Protein AF-A0A966UPB1-F1 (afdb_monomer)

pLDDT: mean 70.07, std 14.18, range [38.25, 92.38]

Foldseek 3Di:
DVVVVVVVVVVVVVVVVVVVVVVVVVVVVVVVCVVPPPPPPLPQAEFEWAWDDDPQKIWIAGPPPRHTQDMDNAPVVVVVSNCVVCVSYHYDYDPVRVVVPPRPDDD

Secondary structure (DSSP, 8-state):
-HHHHHHHHHHHHHHHHHHHHHHHHHHHHHHHHHHHS-------EEEEEEEEEETTEEEEEETTT--EEEEESSHHHHHHHHHHH-TTEEEEE-TTHHHHS------

Radius of gyration: 30.58 Å; Cα contacts (8 Å, |Δi|>4): 102; chains: 1; bounding box: 76×34×68 Å

Mean predicted aligned error: 16.21 Å

Sequence (107 aa):
MEYFLIGMIAGIICGWLILRALINHKMKMVLDSIANSPLPEPQLKVVDID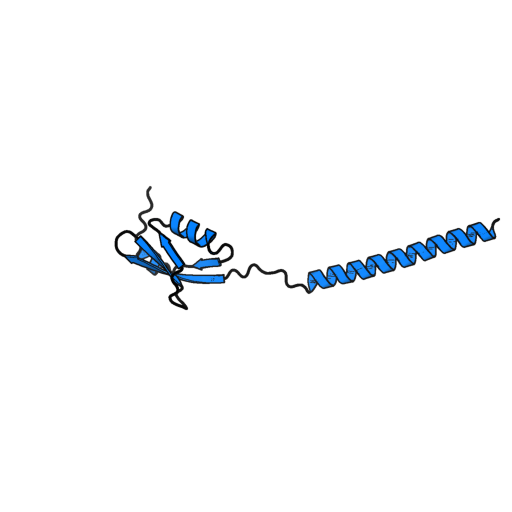LVKIKDRVYAYDRKDQSFLGHATTKDEMIADLRKRFPNTSFMAKTSNLKEVEFHDPV

Structure (mmCIF, N/CA/C/O backbone):
data_AF-A0A966UPB1-F1
#
_entry.id   AF-A0A966UPB1-F1
#
loop_
_atom_site.group_PDB
_atom_site.id
_atom_site.type_symbol
_atom_site.label_atom_id
_atom_site.label_alt_id
_atom_site.label_comp_id
_atom_site.label_asym_id
_atom_site.label_entity_id
_atom_site.label_seq_id
_atom_site.pdbx_PDB_ins_code
_atom_site.Cartn_x
_atom_site.Cartn_y
_atom_site.Cartn_z
_atom_site.occupancy
_atom_site.B_iso_or_equiv
_atom_site.auth_seq_id
_atom_site.auth_comp_id
_atom_site.auth_asym_id
_atom_site.auth_at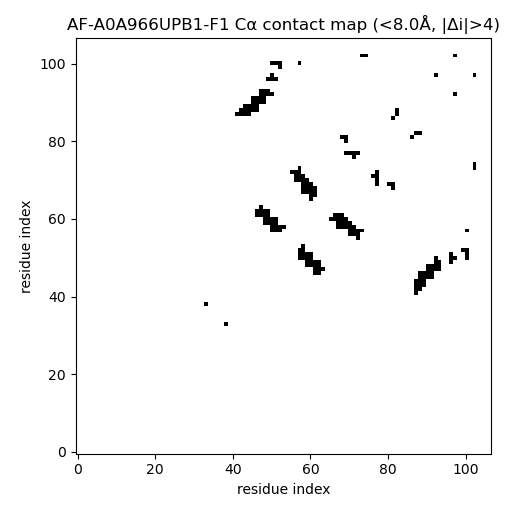om_id
_atom_site.pdbx_PDB_model_num
ATOM 1 N N . MET A 1 1 ? 43.881 19.505 -39.604 1.00 66.56 1 MET A N 1
ATOM 2 C CA . MET A 1 1 ? 42.766 19.892 -38.706 1.00 66.56 1 MET A CA 1
ATOM 3 C C . MET A 1 1 ? 41.441 19.235 -39.086 1.00 66.56 1 MET A C 1
ATOM 5 O O . MET A 1 1 ? 40.701 18.871 -38.185 1.00 66.56 1 MET A O 1
ATOM 9 N N . GLU A 1 2 ? 41.149 19.014 -40.371 1.00 79.12 2 GLU A N 1
ATOM 10 C CA . GLU A 1 2 ? 39.861 18.449 -40.823 1.00 79.12 2 GLU A CA 1
ATOM 11 C C . GLU A 1 2 ? 39.556 17.043 -40.273 1.00 79.12 2 GLU A C 1
ATOM 13 O O . GLU A 1 2 ? 38.472 16.816 -39.744 1.00 79.12 2 GLU A O 1
ATOM 18 N N . TYR A 1 3 ? 40.525 16.121 -40.272 1.00 85.81 3 TYR A N 1
ATOM 19 C CA . TYR A 1 3 ? 40.332 14.769 -39.718 1.00 85.81 3 TYR A CA 1
ATOM 20 C C . TYR A 1 3 ? 40.051 14.747 -38.207 1.00 85.81 3 TYR A C 1
ATOM 22 O O . TYR A 1 3 ? 39.339 13.872 -37.717 1.00 85.81 3 TYR A O 1
ATOM 30 N N . PHE A 1 4 ? 40.575 15.729 -37.469 1.00 88.31 4 PHE A N 1
ATOM 31 C CA . PHE A 1 4 ? 40.344 15.856 -36.030 1.00 88.31 4 PHE A CA 1
ATOM 32 C C . PHE A 1 4 ? 38.902 16.294 -35.737 1.00 88.31 4 PHE A C 1
ATOM 34 O O . PHE A 1 4 ? 38.243 15.720 -34.874 1.00 88.31 4 PHE A O 1
ATOM 41 N N . LEU A 1 5 ? 38.381 17.248 -36.517 1.00 87.88 5 LEU A N 1
ATOM 42 C CA . LEU A 1 5 ? 36.984 17.688 -36.449 1.00 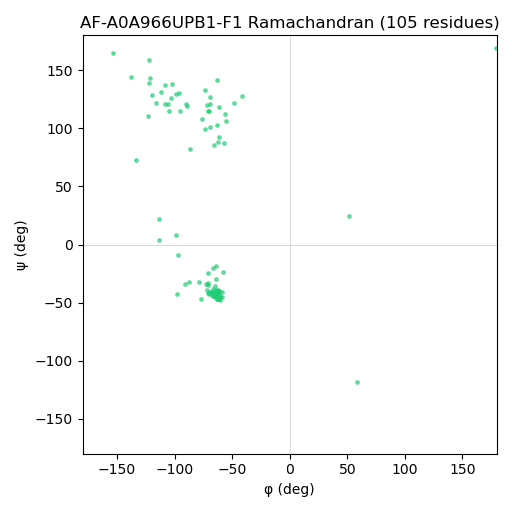87.88 5 LEU A CA 1
ATOM 43 C C . LEU A 1 5 ? 36.009 16.554 -36.784 1.00 87.88 5 LEU A C 1
ATOM 45 O O . LEU A 1 5 ? 35.038 16.350 -36.060 1.00 87.88 5 LEU A O 1
ATOM 49 N N . ILE A 1 6 ? 36.295 15.774 -37.829 1.00 89.81 6 ILE A N 1
ATOM 50 C CA . ILE A 1 6 ? 35.457 14.635 -38.232 1.00 89.81 6 ILE A CA 1
ATOM 51 C C . ILE A 1 6 ? 35.430 13.563 -37.135 1.00 89.81 6 ILE A C 1
ATOM 53 O O . ILE A 1 6 ? 34.357 13.080 -36.777 1.00 89.81 6 ILE A O 1
ATOM 57 N N . GLY A 1 7 ? 36.588 13.234 -36.551 1.00 89.12 7 GLY A N 1
ATOM 58 C CA . GLY A 1 7 ? 36.674 12.295 -35.430 1.00 89.12 7 GLY A CA 1
ATOM 59 C C . GLY A 1 7 ? 35.906 12.774 -34.195 1.00 89.12 7 GLY A C 1
ATOM 60 O O . GLY A 1 7 ? 35.208 11.986 -33.559 1.00 89.12 7 GLY A O 1
ATOM 61 N N . MET A 1 8 ? 35.965 14.074 -33.890 1.00 91.62 8 MET A N 1
ATOM 62 C CA . MET A 1 8 ? 35.238 14.661 -32.763 1.00 91.62 8 MET A CA 1
ATOM 63 C C . MET A 1 8 ? 33.718 14.598 -32.970 1.00 91.62 8 MET A C 1
ATOM 65 O O . MET A 1 8 ? 32.988 14.201 -32.064 1.00 91.62 8 MET A O 1
ATOM 69 N N . ILE A 1 9 ? 33.237 14.925 -34.172 1.00 90.88 9 ILE A N 1
ATOM 70 C CA . ILE A 1 9 ? 31.809 14.864 -34.517 1.00 90.88 9 ILE A CA 1
ATOM 71 C C . ILE A 1 9 ? 31.310 13.413 -34.482 1.00 90.88 9 ILE A C 1
ATOM 73 O O . ILE A 1 9 ? 30.271 13.137 -33.883 1.00 90.88 9 ILE A O 1
ATOM 77 N N . ALA A 1 10 ? 32.069 12.471 -35.049 1.00 90.88 10 ALA A N 1
ATOM 78 C CA . ALA A 1 10 ? 31.732 11.049 -35.005 1.00 90.88 10 ALA A CA 1
ATOM 79 C C . ALA A 1 10 ? 31.685 10.513 -33.563 1.00 90.88 10 ALA A C 1
ATOM 81 O O . ALA A 1 10 ? 30.759 9.786 -33.204 1.00 90.88 10 ALA A O 1
ATOM 82 N N . GLY A 1 11 ? 32.632 10.923 -32.714 1.00 90.62 11 GLY A N 1
ATOM 83 C CA . GLY A 1 11 ? 32.650 10.577 -31.292 1.00 90.62 11 GLY A CA 1
ATOM 84 C C . GLY A 1 11 ? 31.435 11.114 -30.536 1.00 90.62 11 GLY A C 1
ATOM 85 O O . GLY A 1 11 ? 30.822 10.380 -29.761 1.00 90.62 11 GLY A O 1
ATOM 86 N N . ILE A 1 12 ? 31.032 12.359 -30.806 1.00 92.38 12 ILE A N 1
ATOM 87 C CA . ILE A 1 12 ? 29.841 12.971 -30.199 1.00 92.38 12 ILE A CA 1
ATOM 88 C C . ILE A 1 12 ? 28.571 12.234 -30.627 1.00 92.38 12 ILE A C 1
ATOM 90 O O . ILE A 1 12 ? 27.737 11.921 -29.779 1.00 92.38 12 ILE A O 1
ATOM 94 N N . ILE A 1 13 ? 28.430 11.905 -31.913 1.00 91.38 13 ILE A N 1
ATOM 95 C CA . ILE A 1 13 ? 27.260 11.180 -32.428 1.00 91.38 13 ILE A CA 1
ATOM 96 C C . ILE A 1 13 ? 27.181 9.781 -31.808 1.00 91.38 13 ILE A C 1
ATOM 98 O O . ILE A 1 13 ? 26.127 9.393 -31.301 1.00 91.38 13 ILE A O 1
ATOM 102 N N . CYS A 1 14 ? 28.293 9.042 -31.776 1.00 91.00 14 CYS A N 1
ATOM 103 C CA . CYS A 1 14 ? 28.347 7.725 -31.138 1.00 91.00 14 CYS A CA 1
ATOM 104 C C . CYS A 1 14 ? 28.028 7.798 -29.640 1.00 91.00 14 CYS A C 1
ATOM 106 O O . CYS A 1 14 ? 27.211 7.019 -29.149 1.00 91.00 14 CYS A O 1
ATOM 108 N N . GLY A 1 15 ? 28.607 8.761 -28.919 1.00 90.25 15 GLY A N 1
ATOM 109 C CA . GLY A 1 15 ? 2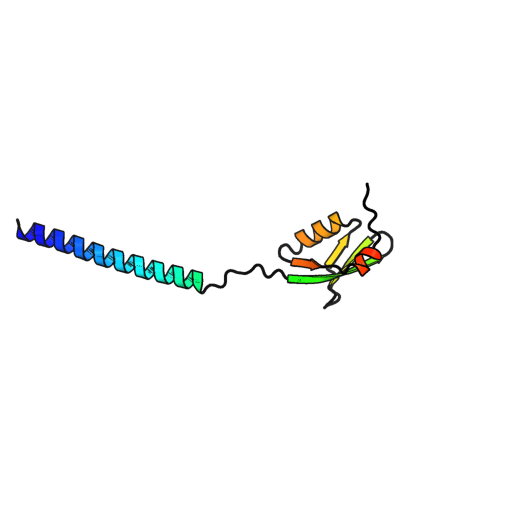8.316 8.979 -27.502 1.00 90.25 15 GLY A CA 1
ATOM 110 C C . GLY A 1 15 ? 26.838 9.279 -27.251 1.00 90.25 15 GLY A C 1
ATOM 111 O O . GLY A 1 15 ? 26.235 8.722 -26.332 1.00 90.25 15 GLY A O 1
ATOM 112 N N . TRP A 1 16 ? 26.218 10.089 -28.112 1.00 91.81 16 TRP A N 1
ATOM 113 C CA . TRP A 1 16 ? 24.801 10.433 -28.009 1.00 91.81 16 TRP A CA 1
ATOM 114 C C . TRP A 1 16 ? 23.887 9.229 -28.249 1.00 91.81 16 TRP A C 1
ATOM 116 O O . TRP A 1 16 ? 22.899 9.047 -27.534 1.00 91.81 16 TRP A O 1
ATOM 126 N N . LEU A 1 17 ? 24.211 8.383 -29.229 1.00 90.38 17 LEU A N 1
ATOM 127 C CA . LEU A 1 17 ? 23.443 7.169 -29.520 1.00 90.38 17 LEU A CA 1
ATOM 128 C C . LEU A 1 17 ? 23.497 6.175 -28.356 1.00 90.38 17 LEU A C 1
ATOM 130 O O . LEU A 1 17 ? 22.456 5.648 -27.957 1.00 90.38 17 LEU A O 1
ATOM 134 N N . ILE A 1 18 ? 24.678 5.972 -27.768 1.00 90.06 18 ILE A N 1
ATOM 135 C CA . ILE A 1 18 ? 24.865 5.088 -26.609 1.00 90.06 18 ILE A CA 1
ATOM 136 C C . ILE A 1 18 ? 24.077 5.612 -25.407 1.00 90.06 18 ILE A C 1
ATOM 138 O O . ILE A 1 18 ? 23.337 4.855 -24.779 1.00 90.06 18 ILE A O 1
ATOM 142 N N . LEU A 1 19 ? 24.168 6.914 -25.121 1.00 90.31 19 LEU A N 1
ATOM 143 C CA . LEU A 1 19 ? 23.420 7.538 -24.030 1.00 90.31 19 LEU A CA 1
ATOM 144 C C . LEU A 1 19 ? 21.909 7.349 -24.211 1.00 90.31 19 LEU A C 1
ATOM 146 O O . LEU A 1 19 ? 21.208 6.964 -23.275 1.00 90.31 19 LEU A O 1
ATOM 150 N N . ARG A 1 20 ? 21.405 7.560 -25.431 1.00 88.38 20 ARG A N 1
ATOM 151 C CA . ARG A 1 20 ? 19.980 7.421 -25.748 1.00 88.38 20 ARG A CA 1
ATOM 152 C C . ARG A 1 20 ? 19.499 5.980 -25.591 1.00 88.38 20 ARG A C 1
ATOM 154 O O . ARG A 1 20 ? 18.418 5.768 -25.046 1.00 88.38 20 ARG A O 1
ATOM 161 N N . ALA A 1 21 ? 20.304 4.999 -26.000 1.00 88.19 21 ALA A N 1
ATOM 162 C CA . ALA A 1 21 ? 20.005 3.582 -25.799 1.00 88.19 21 ALA A CA 1
ATOM 163 C C . ALA A 1 21 ? 19.952 3.213 -24.307 1.00 88.19 21 ALA A C 1
ATOM 165 O O . ALA A 1 21 ? 19.042 2.506 -23.872 1.00 88.19 21 ALA A O 1
ATOM 166 N N . LEU A 1 22 ? 20.879 3.745 -23.508 1.00 90.12 22 LEU A N 1
ATOM 167 C CA . LEU A 1 22 ? 20.970 3.477 -22.073 1.00 90.12 22 LEU A CA 1
ATOM 168 C C . LEU A 1 22 ? 19.776 4.069 -21.309 1.00 90.12 22 LEU A C 1
ATOM 170 O O . LEU A 1 22 ? 19.180 3.392 -20.469 1.00 90.12 22 LEU A O 1
ATOM 174 N N . ILE A 1 23 ? 19.365 5.292 -21.660 1.00 88.88 23 ILE A N 1
ATOM 175 C CA . ILE A 1 23 ? 18.159 5.935 -21.118 1.00 88.88 23 ILE A CA 1
ATOM 176 C C . ILE A 1 23 ? 16.918 5.112 -21.460 1.00 88.88 23 ILE A C 1
ATOM 178 O O . ILE A 1 23 ? 16.126 4.807 -20.571 1.00 88.88 23 ILE A O 1
ATOM 182 N N . ASN A 1 24 ? 16.767 4.701 -22.722 1.00 86.81 24 ASN A N 1
ATOM 183 C CA . ASN A 1 24 ? 15.609 3.915 -23.145 1.00 86.81 24 ASN A CA 1
ATOM 184 C C . ASN A 1 24 ? 15.545 2.568 -22.418 1.00 86.81 24 ASN A C 1
ATOM 186 O O . ASN A 1 24 ? 14.470 2.132 -22.011 1.00 86.81 24 ASN A O 1
ATOM 190 N N . HIS A 1 25 ? 16.693 1.921 -22.205 1.00 85.19 25 HIS A N 1
ATOM 191 C CA . HIS A 1 25 ? 16.739 0.648 -21.498 1.00 85.19 25 HIS A CA 1
ATOM 192 C C . HIS A 1 25 ? 16.368 0.794 -20.018 1.00 85.19 25 HIS A C 1
ATOM 194 O O . HIS A 1 25 ? 15.579 -0.008 -19.510 1.00 85.19 25 HIS A O 1
ATOM 200 N N . LYS A 1 26 ? 16.879 1.830 -19.338 1.00 82.94 26 LYS A N 1
ATOM 201 C CA . LYS A 1 26 ? 16.511 2.119 -17.945 1.00 82.94 26 LYS A CA 1
ATOM 202 C C . LYS A 1 26 ? 15.047 2.505 -17.812 1.00 82.94 26 LYS A C 1
ATOM 204 O O . LYS A 1 26 ? 14.376 2.014 -16.913 1.00 82.94 26 LYS A O 1
ATOM 209 N N . MET A 1 27 ? 14.537 3.325 -18.725 1.00 81.50 27 MET A N 1
ATOM 210 C CA . MET A 1 27 ? 13.134 3.723 -18.713 1.00 81.50 27 MET A CA 1
ATOM 211 C C . MET A 1 27 ? 12.219 2.525 -18.944 1.00 81.50 27 MET A C 1
ATOM 213 O O . MET A 1 27 ? 11.224 2.392 -18.245 1.00 81.50 27 MET A O 1
ATOM 217 N N . LYS A 1 28 ? 12.595 1.601 -19.838 1.00 82.44 28 LYS A N 1
ATOM 218 C CA . LYS A 1 28 ? 11.854 0.354 -20.045 1.00 82.44 28 LYS A CA 1
ATOM 219 C C . LYS A 1 28 ? 11.850 -0.525 -18.794 1.00 82.44 28 LYS A C 1
ATOM 221 O O . LYS A 1 28 ? 10.792 -1.018 -18.447 1.00 82.44 28 LYS A O 1
ATOM 226 N N . MET A 1 29 ? 12.974 -0.667 -18.083 1.00 79.50 29 MET A N 1
ATOM 227 C CA . MET A 1 29 ? 12.999 -1.399 -16.802 1.00 79.50 29 MET A CA 1
ATOM 228 C C . MET A 1 29 ? 12.137 -0.737 -15.728 1.00 79.50 29 MET A C 1
ATOM 230 O O . MET A 1 29 ? 11.471 -1.430 -14.972 1.00 79.50 29 MET A O 1
ATOM 234 N N . VAL A 1 30 ? 12.146 0.595 -15.642 1.00 79.44 30 VAL A N 1
ATOM 235 C CA . VAL A 1 30 ? 11.304 1.323 -14.685 1.00 79.44 30 VAL A CA 1
ATOM 236 C C . VAL A 1 30 ? 9.830 1.151 -15.037 1.00 79.44 30 VAL A C 1
ATOM 238 O O . VAL A 1 30 ? 9.033 0.867 -14.155 1.00 79.44 30 VAL A O 1
ATOM 241 N N . LEU A 1 31 ? 9.470 1.263 -16.316 1.00 79.06 31 LEU A N 1
ATOM 242 C CA . LEU A 1 31 ? 8.094 1.089 -16.772 1.00 79.06 31 LEU A CA 1
ATOM 243 C C . LEU A 1 31 ? 7.604 -0.346 -16.560 1.00 79.06 31 LEU A C 1
ATOM 245 O O . LEU A 1 31 ? 6.475 -0.540 -16.134 1.00 79.06 31 LEU A O 1
ATOM 249 N N . ASP A 1 32 ? 8.462 -1.331 -16.814 1.00 78.94 32 ASP A N 1
ATOM 250 C CA . ASP A 1 32 ? 8.177 -2.747 -16.586 1.00 78.94 32 ASP A CA 1
ATOM 251 C C . ASP A 1 32 ? 8.048 -3.048 -15.088 1.00 78.94 32 ASP A C 1
ATOM 253 O O . ASP A 1 32 ? 7.107 -3.709 -14.667 1.00 78.94 32 ASP A O 1
ATOM 257 N N . SER A 1 33 ? 8.911 -2.453 -14.261 1.00 71.62 33 SER A N 1
ATOM 258 C CA . SER A 1 33 ? 8.803 -2.519 -12.804 1.00 71.62 33 SER A CA 1
ATOM 259 C C . SER A 1 33 ? 7.514 -1.871 -12.304 1.00 71.62 33 SER A C 1
ATOM 261 O O . SER A 1 33 ? 6.871 -2.428 -11.432 1.00 71.62 33 SER A O 1
ATOM 263 N N . ILE A 1 34 ? 7.071 -0.746 -12.870 1.00 68.88 34 ILE A N 1
ATOM 264 C CA . ILE A 1 34 ? 5.801 -0.101 -12.493 1.00 68.88 34 ILE A CA 1
ATOM 265 C C . ILE A 1 34 ? 4.596 -0.911 -12.985 1.00 68.88 34 ILE A C 1
ATOM 267 O O . ILE A 1 34 ? 3.612 -1.023 -12.265 1.00 68.88 34 ILE A O 1
ATOM 271 N N . ALA A 1 35 ? 4.663 -1.478 -14.190 1.00 70.38 35 ALA A N 1
ATOM 272 C CA . ALA A 1 35 ? 3.582 -2.270 -14.770 1.00 70.38 35 ALA A CA 1
ATOM 273 C C . ALA A 1 35 ? 3.412 -3.632 -14.080 1.00 70.38 35 ALA A C 1
ATOM 275 O O . ALA A 1 35 ? 2.290 -4.111 -13.946 1.00 70.38 35 ALA A O 1
ATOM 276 N N . ASN A 1 36 ? 4.516 -4.242 -13.639 1.00 64.75 36 ASN A N 1
ATOM 277 C CA . ASN A 1 36 ? 4.530 -5.534 -12.951 1.00 64.75 36 ASN A CA 1
ATOM 278 C C . ASN A 1 36 ? 4.577 -5.413 -11.424 1.00 64.75 36 ASN A C 1
ATOM 280 O O . ASN A 1 36 ? 4.403 -6.414 -10.731 1.00 64.75 36 ASN A O 1
ATOM 284 N N . SER A 1 37 ? 4.786 -4.212 -10.881 1.00 54.97 37 SER A N 1
ATOM 285 C CA . SER A 1 37 ? 4.470 -3.947 -9.483 1.00 54.97 37 SER A CA 1
ATOM 286 C C . SER A 1 37 ? 2.954 -3.924 -9.385 1.00 54.97 37 SER A C 1
ATOM 288 O O . SER A 1 37 ? 2.343 -3.026 -9.968 1.00 54.97 37 SER A O 1
ATOM 290 N N . PRO A 1 38 ? 2.313 -4.859 -8.662 1.00 54.34 38 PRO A N 1
ATOM 291 C CA . PRO A 1 38 ? 0.941 -4.629 -8.268 1.00 54.34 38 PRO A CA 1
ATOM 292 C C . PRO A 1 38 ? 0.961 -3.305 -7.507 1.00 54.34 38 PRO A C 1
ATOM 294 O O . PRO A 1 38 ? 1.570 -3.202 -6.439 1.00 54.34 38 PRO A O 1
ATOM 297 N N . LEU A 1 39 ? 0.344 -2.268 -8.088 1.00 56.88 39 LEU A N 1
ATOM 298 C CA . LEU A 1 39 ? -0.136 -1.140 -7.304 1.00 56.88 39 LEU A CA 1
ATOM 299 C C . LEU A 1 39 ? -0.759 -1.778 -6.062 1.00 56.88 39 LEU A C 1
ATOM 301 O O . LEU A 1 39 ? -1.530 -2.728 -6.236 1.00 56.88 39 LEU A O 1
ATOM 305 N N . PRO A 1 40 ? -0.388 -1.372 -4.836 1.00 51.19 40 PRO A N 1
ATOM 306 C CA . PRO A 1 40 ? -1.109 -1.832 -3.674 1.00 51.19 40 PRO A CA 1
ATOM 307 C C . PRO A 1 40 ? -2.527 -1.315 -3.876 1.00 51.19 40 PRO A C 1
ATOM 309 O O . PRO A 1 40 ? -2.824 -0.164 -3.561 1.00 51.19 40 PRO A O 1
ATOM 312 N N . GLU A 1 41 ? -3.387 -2.137 -4.484 1.00 52.09 41 GLU A N 1
ATOM 313 C CA . GLU A 1 41 ? -4.816 -1.949 -4.403 1.00 52.09 41 GLU A CA 1
ATOM 314 C C . GLU A 1 41 ? -5.035 -1.753 -2.912 1.00 52.09 41 GLU A C 1
ATOM 316 O O . GLU A 1 41 ? -4.553 -2.585 -2.126 1.00 52.09 41 GLU A O 1
ATOM 321 N N . PRO A 1 42 ? -5.620 -0.622 -2.481 1.00 49.38 42 PRO A N 1
ATOM 322 C CA . PRO A 1 42 ? -6.010 -0.509 -1.098 1.00 49.38 42 PRO A CA 1
ATOM 323 C C . PRO A 1 42 ? -6.910 -1.714 -0.897 1.00 49.38 42 PRO A C 1
ATOM 325 O O . PRO A 1 42 ? -7.994 -1.772 -1.476 1.00 49.38 42 PRO A O 1
ATOM 328 N N . GLN A 1 43 ? -6.398 -2.729 -0.197 1.00 47.97 43 GLN A N 1
ATOM 329 C CA . GLN A 1 43 ? -7.156 -3.912 0.147 1.00 47.97 43 GLN A CA 1
ATOM 330 C C . GLN A 1 43 ? -8.217 -3.376 1.088 1.00 47.97 43 GLN A C 1
ATOM 332 O O . GLN A 1 43 ? -8.004 -3.294 2.295 1.00 47.97 43 GLN A O 1
ATOM 337 N N . LEU A 1 44 ? -9.309 -2.893 0.497 1.00 48.34 44 LEU A N 1
ATOM 338 C CA . LEU A 1 44 ? -10.521 -2.472 1.152 1.00 48.34 44 LEU A CA 1
ATOM 339 C C . LEU A 1 44 ? -11.011 -3.741 1.807 1.00 48.34 44 LEU A C 1
ATOM 341 O O . LEU A 1 44 ? -11.704 -4.561 1.209 1.00 48.34 44 LEU A O 1
ATOM 345 N N . LYS A 1 45 ? -10.526 -3.953 3.026 1.00 55.62 45 LYS A N 1
ATOM 346 C CA . LYS A 1 45 ? -10.902 -5.092 3.828 1.00 55.62 45 LYS A CA 1
ATOM 347 C C . LYS A 1 45 ? -12.349 -4.803 4.181 1.00 55.62 45 LYS A C 1
ATOM 349 O O . LYS A 1 45 ? -12.631 -3.901 4.966 1.00 55.62 45 LYS A O 1
ATOM 354 N N . VAL A 1 46 ? -13.265 -5.449 3.469 1.00 57.53 46 VAL A N 1
ATOM 355 C CA . VAL A 1 46 ? -14.685 -5.355 3.777 1.00 57.53 46 VAL A CA 1
ATOM 356 C C . VAL A 1 46 ? -14.894 -6.228 5.002 1.00 57.53 46 VAL A C 1
ATOM 358 O O . VAL A 1 46 ? -14.751 -7.450 4.927 1.00 57.53 46 VAL A O 1
ATOM 361 N N . VAL A 1 47 ? -15.129 -5.588 6.142 1.00 61.94 47 VAL A N 1
ATOM 362 C CA . VAL A 1 47 ? -15.396 -6.271 7.407 1.00 61.94 47 VAL A CA 1
ATOM 363 C C . VAL A 1 47 ? -16.886 -6.150 7.678 1.00 61.94 47 VAL A C 1
ATOM 365 O O . VAL A 1 47 ? -17.411 -5.047 7.848 1.00 61.94 47 VAL A O 1
ATOM 368 N N . ASP A 1 48 ? -17.564 -7.297 7.675 1.00 67.06 48 ASP A N 1
ATOM 369 C CA . ASP A 1 48 ? -18.951 -7.396 8.113 1.00 67.06 48 ASP A CA 1
ATOM 370 C C . ASP A 1 48 ? -18.989 -7.237 9.632 1.00 67.06 48 ASP A C 1
ATOM 372 O O . ASP A 1 48 ? -18.388 -8.032 10.359 1.00 67.06 48 ASP A O 1
ATOM 376 N N . ILE A 1 49 ? -19.699 -6.217 10.108 1.00 70.38 49 ILE A N 1
ATOM 377 C CA . ILE A 1 49 ? -19.815 -5.929 11.538 1.00 70.38 49 ILE A CA 1
ATOM 378 C C . ILE A 1 49 ? -21.209 -6.252 12.067 1.00 70.38 49 ILE A C 1
ATOM 380 O O . ILE A 1 49 ? -22.226 -5.905 11.457 1.00 70.38 49 ILE A O 1
ATOM 384 N N . ASP A 1 50 ? -21.246 -6.873 13.242 1.00 72.12 50 ASP A N 1
ATOM 385 C CA . ASP A 1 50 ? -22.443 -6.990 14.063 1.00 72.1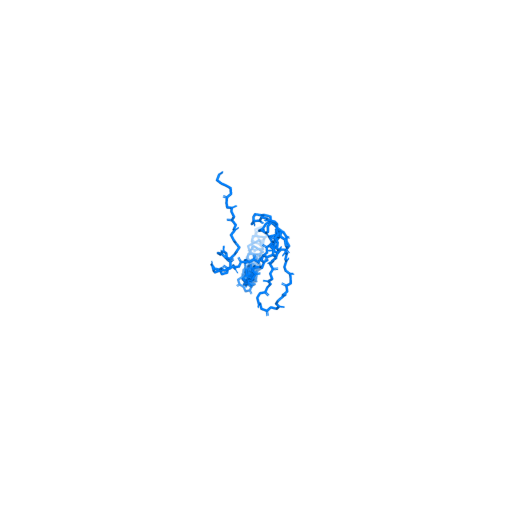2 50 ASP A CA 1
ATOM 386 C C . ASP A 1 50 ? -22.447 -5.882 15.123 1.00 72.12 50 ASP A C 1
ATOM 388 O O . ASP A 1 50 ? -21.452 -5.640 15.812 1.00 72.12 50 ASP A O 1
ATOM 392 N N . LEU A 1 51 ? -23.573 -5.171 15.218 1.00 71.56 51 LEU A N 1
ATOM 393 C CA . LEU A 1 51 ? -23.772 -4.082 16.169 1.00 71.56 51 LEU A CA 1
ATOM 394 C C . LEU A 1 51 ? -24.702 -4.576 17.271 1.00 71.56 51 LEU A C 1
ATOM 396 O O . LEU A 1 51 ? -25.834 -4.959 16.992 1.00 71.56 51 LEU A O 1
ATOM 400 N N . VAL A 1 52 ? -24.234 -4.546 18.514 1.00 71.56 52 VAL A N 1
ATOM 401 C CA . VAL A 1 52 ? -25.018 -4.947 19.685 1.00 71.56 52 VAL A CA 1
ATOM 402 C C . VAL A 1 52 ? -25.216 -3.727 20.575 1.00 71.56 52 VAL A C 1
ATOM 404 O O . VAL A 1 52 ? -24.246 -3.113 21.024 1.00 71.56 52 VAL A O 1
ATOM 407 N N . LYS A 1 53 ? -26.473 -3.361 20.844 1.00 64.50 53 LYS A N 1
ATOM 408 C CA . LYS A 1 53 ? -26.812 -2.298 21.797 1.00 64.50 53 LYS A CA 1
ATOM 409 C C . LYS A 1 53 ? -26.967 -2.898 23.190 1.00 64.50 53 LYS A C 1
ATOM 411 O O . LYS A 1 53 ? -27.829 -3.741 23.418 1.00 64.50 53 LYS A O 1
ATOM 416 N N . ILE A 1 54 ? -26.145 -2.445 24.132 1.00 73.88 54 ILE A N 1
ATOM 417 C CA . ILE A 1 54 ? -26.256 -2.812 25.546 1.00 73.88 54 ILE A CA 1
ATOM 418 C C . ILE A 1 54 ? -26.411 -1.510 26.333 1.00 73.88 54 ILE A C 1
ATOM 420 O O . ILE A 1 54 ? -25.470 -0.722 26.436 1.00 73.88 54 ILE A O 1
ATOM 424 N N . LYS A 1 55 ? -27.606 -1.289 26.899 1.00 71.19 55 LYS A N 1
ATOM 425 C CA . LYS A 1 55 ? -28.004 -0.031 27.564 1.00 71.19 55 LYS A CA 1
ATOM 426 C C . LYS A 1 55 ? -27.912 1.167 26.597 1.00 71.19 55 LYS A C 1
ATOM 428 O O . LYS A 1 55 ? -28.587 1.158 25.571 1.00 71.19 55 LYS A O 1
ATOM 433 N N . ASP A 1 56 ? -27.059 2.147 26.904 1.00 70.69 56 ASP A N 1
ATOM 434 C CA . ASP A 1 56 ? -26.833 3.376 26.126 1.00 70.69 56 ASP A CA 1
ATOM 435 C C . ASP A 1 56 ? -25.600 3.318 25.211 1.00 70.69 56 ASP A C 1
ATOM 437 O O . ASP A 1 56 ? -25.195 4.332 24.649 1.00 70.69 56 ASP A O 1
ATOM 441 N N . ARG A 1 57 ? -24.951 2.155 25.071 1.00 67.75 57 ARG A N 1
ATOM 442 C CA . ARG A 1 57 ? -23.740 2.015 24.251 1.00 67.75 57 ARG A CA 1
ATOM 443 C C . ARG A 1 57 ? -23.925 0.974 23.165 1.00 67.75 57 ARG A C 1
ATOM 445 O O . ARG A 1 57 ? -24.488 -0.100 23.391 1.00 67.75 57 ARG A O 1
ATOM 452 N N . VAL A 1 58 ? -23.417 1.303 21.987 1.00 73.38 58 VAL A N 1
ATOM 453 C CA . VAL A 1 58 ? -23.370 0.414 20.833 1.00 73.38 58 VAL A CA 1
ATOM 454 C C . VAL A 1 58 ? -21.977 -0.186 20.765 1.00 73.38 58 VAL A C 1
ATOM 456 O O . VAL A 1 58 ? -20.982 0.535 20.825 1.00 73.38 58 VAL A O 1
ATOM 459 N N . TYR A 1 59 ? -21.910 -1.505 20.645 1.00 74.38 59 TYR A N 1
ATOM 460 C CA . TYR A 1 59 ? -20.677 -2.269 20.520 1.00 74.38 59 TYR A CA 1
ATOM 461 C C . TYR A 1 59 ? -20.607 -2.853 19.111 1.00 74.38 59 TYR A C 1
ATOM 463 O O . TYR A 1 59 ? -21.579 -3.441 18.641 1.00 74.38 59 TYR A O 1
ATOM 471 N N . ALA A 1 60 ? -19.471 -2.680 18.440 1.00 73.75 60 ALA A N 1
ATOM 472 C CA . ALA A 1 60 ? -19.198 -3.240 17.125 1.00 73.75 60 ALA A CA 1
ATOM 473 C C . ALA A 1 60 ? -18.276 -4.454 17.261 1.00 73.75 60 ALA A C 1
ATOM 475 O O . ALA A 1 60 ? -17.184 -4.355 17.833 1.00 73.75 60 ALA A O 1
ATOM 476 N N . TYR A 1 61 ? -18.709 -5.581 16.708 1.00 73.31 61 TYR A N 1
ATOM 477 C CA . TYR A 1 61 ? -17.949 -6.824 16.645 1.00 73.31 61 TYR A CA 1
ATOM 478 C C . TYR A 1 61 ? -17.760 -7.252 15.191 1.00 73.31 61 TYR A C 1
ATOM 480 O O . TYR A 1 61 ? -18.658 -7.081 14.370 1.00 73.31 61 TYR A O 1
ATOM 488 N N . ASP A 1 62 ? -16.600 -7.819 14.868 1.00 74.50 62 ASP A N 1
ATOM 489 C CA . ASP A 1 62 ? -16.375 -8.497 13.592 1.00 74.50 62 ASP A CA 1
ATOM 490 C C . ASP A 1 62 ? -17.199 -9.784 13.567 1.00 74.50 62 ASP A C 1
ATOM 492 O O . ASP A 1 62 ? -17.110 -10.611 14.474 1.00 74.50 62 ASP A O 1
ATOM 496 N N . ARG A 1 63 ? -18.003 -9.972 12.530 1.00 68.19 63 ARG A N 1
ATOM 497 C CA . ARG A 1 63 ? -18.894 -11.122 12.413 1.00 68.19 63 ARG A CA 1
ATOM 498 C C . ARG A 1 63 ? -18.164 -12.438 12.142 1.00 68.19 63 ARG A C 1
ATOM 500 O O . ARG A 1 63 ? -18.709 -13.496 12.449 1.00 68.19 63 ARG A O 1
ATOM 507 N N . LYS A 1 64 ? -16.962 -12.401 11.557 1.00 67.38 64 LYS A N 1
ATOM 508 C CA . LYS A 1 64 ? -16.190 -13.617 11.247 1.00 67.38 64 LYS A CA 1
ATOM 509 C C . LYS A 1 64 ? -15.522 -14.202 12.480 1.00 67.38 64 LYS A C 1
ATOM 511 O O . LYS A 1 64 ? -15.633 -15.399 12.714 1.00 67.38 64 LYS A O 1
ATOM 516 N N . ASP A 1 65 ? -14.873 -13.346 13.259 1.00 72.50 65 ASP A N 1
ATOM 517 C CA . ASP A 1 65 ? -14.022 -13.768 14.376 1.00 72.50 65 ASP A CA 1
ATOM 518 C C . ASP A 1 65 ? -14.583 -13.357 15.747 1.00 72.50 65 ASP A C 1
ATOM 520 O O . ASP A 1 65 ? -13.916 -13.532 16.765 1.00 72.50 65 ASP A O 1
ATOM 524 N N . GLN A 1 66 ? -15.778 -12.751 15.789 1.00 68.56 66 GLN A N 1
ATOM 525 C CA . GLN A 1 66 ? -16.381 -12.140 16.987 1.00 68.56 66 GLN A CA 1
ATOM 526 C C . GLN A 1 66 ? -15.447 -11.160 17.712 1.00 68.56 66 GLN A C 1
ATOM 528 O O . GLN A 1 66 ? -15.578 -10.897 18.908 1.00 68.56 66 GLN A O 1
ATOM 533 N N . SER A 1 67 ? -14.485 -10.601 16.979 1.00 73.38 67 SER A N 1
ATOM 534 C CA . SER A 1 67 ? -13.476 -9.712 17.536 1.00 73.38 67 SER A CA 1
ATOM 535 C C . SER A 1 67 ? -14.092 -8.360 17.859 1.00 73.38 67 SER A C 1
ATOM 537 O O . SER A 1 67 ? -14.799 -7.776 17.042 1.00 73.38 67 SER A O 1
ATOM 539 N N . PHE A 1 68 ? -13.819 -7.847 19.055 1.00 73.56 68 PHE A N 1
ATOM 540 C CA . PHE A 1 68 ? -14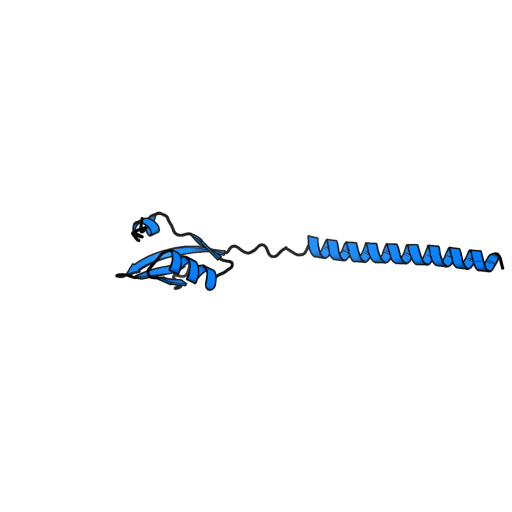.282 -6.528 19.463 1.00 73.56 68 PHE A CA 1
ATOM 541 C C . PHE A 1 68 ? -13.560 -5.436 18.664 1.00 73.56 68 PHE A C 1
ATOM 543 O O . PHE A 1 68 ? -12.335 -5.329 18.723 1.00 73.56 68 PHE A O 1
ATOM 550 N N . LEU A 1 69 ? -14.318 -4.614 17.938 1.00 73.25 69 LEU A N 1
ATOM 551 C CA . LEU A 1 69 ? -13.773 -3.554 17.086 1.00 73.25 69 LEU A CA 1
ATOM 552 C C . LEU A 1 69 ? -13.807 -2.194 17.788 1.00 73.25 69 LEU A C 1
ATOM 554 O O . LEU A 1 69 ? -12.830 -1.441 17.744 1.00 73.25 69 LEU A O 1
ATOM 558 N N . GLY A 1 70 ? -14.910 -1.892 18.472 1.00 74.69 70 GLY A N 1
ATOM 559 C CA . GLY A 1 70 ? -15.104 -0.601 19.120 1.00 74.69 70 GLY A CA 1
ATOM 560 C C . GLY A 1 70 ? -16.443 -0.473 19.832 1.00 74.69 70 GLY A C 1
ATOM 561 O O . GLY A 1 70 ? -17.331 -1.315 19.698 1.00 74.69 70 GLY A O 1
ATOM 562 N N . HIS A 1 71 ? -16.576 0.590 20.617 1.00 76.88 71 HIS A N 1
ATOM 563 C CA . HIS A 1 71 ? -17.830 0.964 21.256 1.00 76.88 71 HIS A CA 1
ATOM 564 C C . HIS A 1 71 ? -18.016 2.473 21.156 1.00 76.88 71 HIS A C 1
ATOM 566 O O . HIS A 1 71 ? -17.045 3.219 21.257 1.00 76.88 71 HIS A O 1
ATOM 572 N N . ALA A 1 72 ? -19.253 2.919 20.985 1.00 73.69 72 ALA A N 1
ATOM 573 C CA . ALA A 1 72 ? -19.583 4.336 20.932 1.00 73.69 72 ALA A CA 1
ATOM 574 C C . ALA A 1 72 ? -21.026 4.575 21.378 1.00 73.69 72 ALA A C 1
ATOM 576 O O . ALA A 1 72 ? -21.835 3.645 21.464 1.00 73.69 72 ALA A O 1
ATOM 577 N N . THR A 1 73 ? -21.335 5.835 21.661 1.00 68.00 73 THR A N 1
ATOM 578 C CA . THR A 1 73 ? -22.684 6.274 22.041 1.00 68.00 73 THR A CA 1
ATOM 579 C C . THR A 1 73 ? -23.478 6.693 20.803 1.00 68.00 73 THR A C 1
ATOM 581 O O . THR A 1 73 ? -24.678 6.449 20.723 1.00 68.00 73 THR A O 1
ATOM 584 N N . THR A 1 74 ? -22.801 7.269 19.804 1.00 67.06 74 THR A N 1
ATOM 585 C CA . THR A 1 74 ? -23.403 7.746 18.553 1.00 67.06 74 THR A CA 1
ATOM 586 C C . THR A 1 74 ? -22.772 7.085 17.325 1.00 67.06 74 THR A C 1
ATOM 588 O O . THR A 1 74 ? -21.657 6.555 17.364 1.00 67.06 74 THR A O 1
ATOM 591 N N . LYS A 1 75 ? -23.502 7.103 16.204 1.00 67.50 75 LYS A N 1
ATOM 592 C CA . LYS A 1 75 ? -23.052 6.535 14.926 1.00 67.50 75 LYS A CA 1
ATOM 593 C C . LYS A 1 75 ? -21.809 7.246 14.389 1.00 67.50 75 LYS A C 1
ATOM 595 O O . LYS A 1 75 ? -20.877 6.577 13.949 1.00 67.50 75 LYS A O 1
ATOM 600 N N . ASP A 1 76 ? -21.779 8.575 14.450 1.00 67.44 76 ASP A N 1
ATOM 601 C CA . ASP A 1 76 ?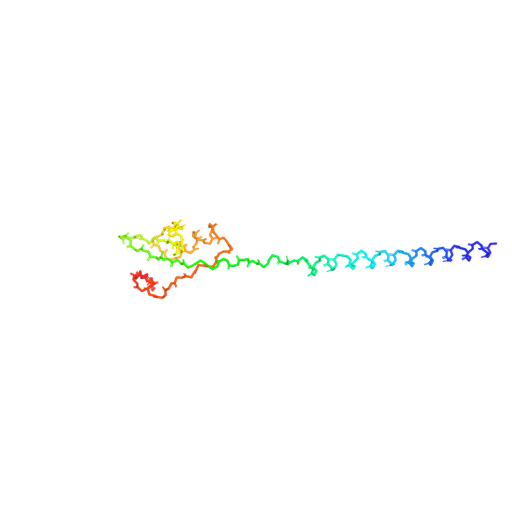 -20.648 9.365 13.957 1.00 67.44 76 ASP A CA 1
ATOM 602 C C . ASP A 1 76 ? -19.382 9.142 14.783 1.00 67.44 76 ASP A C 1
ATOM 604 O O . ASP A 1 76 ? -18.301 8.999 14.212 1.00 67.44 76 ASP A O 1
ATOM 608 N N . GLU A 1 77 ? -19.506 9.006 16.108 1.00 72.62 77 GLU A N 1
ATOM 609 C CA . GLU A 1 77 ? -18.380 8.624 16.968 1.00 72.62 77 GLU A CA 1
ATOM 610 C C . GLU A 1 77 ? -17.863 7.223 16.634 1.00 72.62 77 GLU A C 1
ATOM 612 O O . GLU A 1 77 ? -16.651 7.029 16.536 1.00 72.62 77 GLU A O 1
ATOM 617 N N . MET A 1 78 ? -18.762 6.260 16.395 1.00 72.94 78 MET A N 1
ATOM 618 C CA . MET A 1 78 ? -18.374 4.903 15.998 1.00 72.94 78 MET A CA 1
ATOM 619 C C . MET A 1 78 ? -17.620 4.910 14.665 1.00 72.94 78 MET A C 1
ATOM 621 O O . MET A 1 78 ? -16.572 4.282 14.536 1.00 72.94 78 MET A O 1
ATOM 625 N N . ILE A 1 79 ? -18.131 5.634 13.665 1.00 69.44 79 ILE A N 1
ATOM 626 C CA . ILE A 1 79 ? -17.496 5.736 12.346 1.00 69.44 79 ILE A CA 1
ATOM 627 C C . ILE A 1 79 ? -16.143 6.445 12.459 1.00 69.44 79 ILE A C 1
ATOM 629 O O . ILE A 1 79 ? -15.184 6.023 11.811 1.00 69.44 79 ILE A O 1
ATOM 633 N N . ALA A 1 80 ? -16.040 7.491 13.281 1.00 72.00 80 ALA A N 1
ATOM 634 C CA . ALA A 1 80 ? -14.791 8.203 13.516 1.00 72.00 80 ALA A CA 1
ATOM 635 C C . ALA A 1 80 ? -13.741 7.314 14.201 1.00 72.00 80 ALA A C 1
ATOM 637 O O . ALA A 1 80 ? -12.595 7.285 13.747 1.00 72.00 80 ALA A O 1
ATOM 638 N N . ASP A 1 81 ? -14.110 6.553 15.237 1.00 74.31 81 ASP A N 1
ATOM 639 C CA . ASP A 1 81 ? -13.181 5.660 15.945 1.00 74.31 81 ASP A CA 1
ATOM 640 C C . ASP A 1 81 ? -12.752 4.475 15.066 1.00 74.31 81 ASP A C 1
ATOM 642 O O . ASP A 1 81 ? -11.563 4.153 14.981 1.00 74.31 81 ASP A O 1
ATOM 646 N N . LEU A 1 82 ? -13.687 3.890 14.311 1.00 71.81 82 LEU A N 1
ATOM 647 C CA . LEU A 1 82 ? -13.397 2.808 13.368 1.00 71.81 82 LEU A CA 1
ATOM 648 C C . LEU A 1 82 ? -12.517 3.276 12.203 1.00 71.81 82 LEU A C 1
ATOM 650 O O . LEU A 1 82 ? -11.556 2.588 11.868 1.00 71.81 82 LEU A O 1
ATOM 654 N N . ARG A 1 83 ? -12.765 4.458 11.623 1.00 71.00 83 ARG A N 1
ATOM 655 C CA . ARG A 1 83 ? -11.881 5.040 10.592 1.00 71.00 83 ARG A CA 1
ATOM 656 C C . ARG A 1 83 ? -10.503 5.388 11.143 1.00 71.00 83 ARG A C 1
ATOM 658 O O . ARG A 1 83 ? -9.514 5.236 10.432 1.00 71.00 83 ARG A O 1
ATOM 665 N N . LYS A 1 84 ? -10.421 5.845 12.395 1.00 73.69 84 LYS A N 1
ATOM 666 C CA . LYS A 1 84 ? -9.149 6.176 13.049 1.00 73.69 84 LYS A CA 1
ATOM 667 C C . LYS A 1 84 ? -8.313 4.928 13.333 1.00 73.69 84 LYS A C 1
ATOM 669 O O . LYS A 1 84 ? -7.101 4.961 13.141 1.00 73.69 84 LYS A O 1
ATOM 674 N N . ARG A 1 85 ? -8.942 3.838 13.782 1.00 69.12 85 ARG A N 1
ATOM 675 C CA . ARG A 1 85 ? -8.266 2.559 14.064 1.00 69.12 85 ARG A CA 1
ATOM 676 C C . ARG A 1 85 ? -7.983 1.740 12.809 1.00 69.12 85 ARG A C 1
ATOM 678 O O . ARG A 1 85 ? -6.971 1.047 12.761 1.00 69.12 85 ARG A O 1
ATOM 685 N N . PHE A 1 86 ? -8.840 1.836 11.796 1.00 68.19 86 PHE A N 1
ATOM 686 C CA . PHE A 1 86 ? -8.765 1.034 10.578 1.00 68.19 86 PHE A CA 1
ATOM 687 C C . PHE A 1 86 ? -8.949 1.906 9.320 1.00 68.19 86 PHE A C 1
ATOM 689 O O . PHE A 1 86 ? -9.981 1.832 8.649 1.00 68.19 86 PHE A O 1
ATOM 696 N N . PRO A 1 87 ? -7.940 2.720 8.954 1.00 59.94 87 PRO A N 1
ATOM 697 C CA . PRO A 1 87 ? -8.049 3.701 7.867 1.00 59.94 87 PRO A CA 1
ATOM 698 C C . PRO A 1 87 ? -8.272 3.088 6.473 1.00 59.94 87 PRO A C 1
ATOM 700 O O . PRO A 1 87 ? -8.752 3.776 5.579 1.00 59.94 87 PRO A O 1
ATOM 703 N N . ASN A 1 88 ? -7.976 1.795 6.297 1.00 57.72 88 ASN A N 1
ATOM 704 C CA . ASN A 1 88 ? -8.101 1.068 5.026 1.00 57.72 88 ASN A CA 1
ATOM 705 C C . ASN A 1 88 ? -9.187 -0.027 5.057 1.00 57.72 88 ASN A C 1
ATOM 707 O O . ASN A 1 88 ? -9.118 -1.002 4.312 1.00 57.72 88 ASN A O 1
ATOM 711 N N . THR A 1 89 ? -10.163 0.064 5.963 1.00 61.59 89 THR A N 1
ATOM 712 C CA . THR A 1 89 ? -11.211 -0.958 6.140 1.00 61.59 89 THR A CA 1
ATOM 713 C C . THR A 1 89 ? -12.583 -0.343 5.894 1.00 61.59 89 THR A C 1
ATOM 715 O O . THR A 1 89 ? -12.919 0.697 6.458 1.00 61.59 89 THR A O 1
ATOM 718 N N . SER A 1 90 ? -13.372 -0.979 5.027 1.00 56.31 90 SER A N 1
ATOM 719 C CA . SER A 1 90 ? -14.765 -0.598 4.797 1.00 56.31 90 SER A CA 1
ATOM 720 C C . SER A 1 90 ? -15.641 -1.476 5.676 1.00 56.31 90 SER A C 1
ATOM 722 O O . SER A 1 90 ? -15.669 -2.695 5.514 1.00 56.31 90 SER A O 1
ATOM 724 N N . PHE A 1 91 ? -16.327 -0.865 6.633 1.00 63.47 91 PHE A N 1
ATOM 725 C CA . PHE A 1 91 ? -17.219 -1.581 7.533 1.00 63.47 91 PHE A CA 1
ATOM 726 C C . PHE A 1 91 ? -18.623 -1.611 6.935 1.00 63.47 91 PHE A C 1
ATOM 728 O O . PHE A 1 91 ? -19.217 -0.560 6.686 1.00 63.47 91 PHE A O 1
ATOM 735 N N . MET A 1 92 ? -19.157 -2.809 6.705 1.00 56.94 92 MET A N 1
ATOM 736 C CA . MET A 1 92 ? -20.537 -3.002 6.264 1.00 56.94 92 MET A CA 1
ATOM 737 C C . MET A 1 92 ? -21.346 -3.592 7.416 1.00 56.94 92 MET A C 1
ATOM 739 O O . MET A 1 92 ? -21.026 -4.654 7.942 1.00 56.94 92 MET A O 1
ATOM 743 N N . ALA A 1 93 ? -22.399 -2.887 7.824 1.00 58.09 93 ALA A N 1
ATOM 744 C CA . ALA A 1 93 ? -23.385 -3.401 8.767 1.00 58.09 93 ALA A CA 1
ATOM 745 C C . ALA A 1 93 ? -24.640 -3.823 7.993 1.00 58.09 93 ALA A C 1
ATOM 747 O O . ALA A 1 93 ? -25.097 -3.106 7.098 1.00 58.09 93 ALA A O 1
ATOM 748 N N . LYS A 1 94 ? -25.233 -4.971 8.340 1.00 54.53 94 LYS A N 1
ATOM 749 C CA . LYS A 1 94 ? -26.525 -5.379 7.771 1.00 54.53 94 LYS A CA 1
ATOM 750 C C . LYS A 1 94 ? -27.627 -4.396 8.164 1.00 54.53 94 LYS A C 1
ATOM 752 O O . LYS A 1 94 ? -27.722 -3.969 9.313 1.00 54.53 94 LYS A O 1
ATOM 757 N N . THR A 1 95 ? -28.531 -4.126 7.225 1.00 53.16 95 THR A N 1
ATOM 758 C CA . THR A 1 95 ? -29.699 -3.243 7.396 1.00 53.16 95 THR A CA 1
ATOM 759 C C . THR A 1 95 ? -30.623 -3.686 8.538 1.00 53.16 95 THR A C 1
ATOM 761 O O . THR A 1 95 ? -31.336 -2.864 9.100 1.00 53.16 95 THR A O 1
ATOM 764 N N . SER A 1 96 ? -30.595 -4.972 8.902 1.00 50.59 96 SER A N 1
ATOM 765 C CA . SER A 1 96 ? -31.327 -5.539 10.040 1.00 50.59 96 SER A CA 1
ATOM 766 C C . SER A 1 96 ? -30.754 -5.094 11.395 1.00 50.59 96 SER A C 1
ATOM 768 O O . SER A 1 96 ? -31.519 -4.681 12.258 1.00 50.59 96 SER A O 1
ATOM 770 N N . ASN A 1 97 ? -29.422 -5.070 11.549 1.00 53.50 97 ASN A N 1
ATOM 771 C CA . ASN A 1 97 ? -28.755 -4.608 12.777 1.00 53.50 97 ASN A CA 1
ATOM 772 C C . ASN A 1 97 ? -28.876 -3.089 12.947 1.00 53.50 97 ASN A C 1
ATOM 774 O O . ASN A 1 97 ? -29.003 -2.587 14.056 1.00 53.50 97 ASN A O 1
ATOM 778 N N . LEU A 1 98 ? -28.880 -2.346 11.836 1.00 53.00 98 LEU A N 1
ATOM 779 C CA . LEU A 1 98 ? -29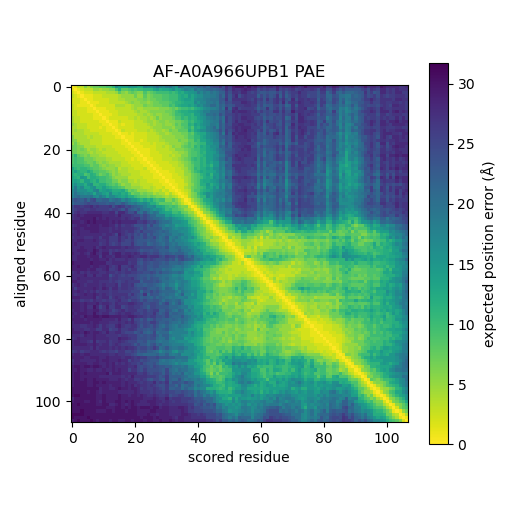.124 -0.899 11.835 1.00 53.00 98 LEU A CA 1
ATOM 780 C C . LEU A 1 98 ? -30.555 -0.526 12.257 1.00 53.00 98 LEU A C 1
ATOM 782 O O . LEU A 1 98 ? -30.777 0.616 12.637 1.00 53.00 98 LEU A O 1
ATOM 786 N N . LYS A 1 99 ? -31.517 -1.457 12.172 1.00 47.16 99 LYS A N 1
ATOM 787 C CA . LYS A 1 99 ? -32.890 -1.258 12.662 1.00 47.16 99 LYS A CA 1
ATOM 788 C C . LYS A 1 99 ? -33.052 -1.619 14.139 1.00 47.16 99 LYS A C 1
ATOM 790 O O . LYS A 1 99 ? -33.865 -0.995 14.805 1.00 47.16 99 LYS A O 1
ATOM 795 N N . GLU A 1 100 ? -32.307 -2.605 14.643 1.00 49.16 100 GLU A N 1
ATOM 796 C CA . GLU A 1 100 ? -32.310 -2.958 16.075 1.00 49.16 100 GLU A CA 1
ATOM 797 C C . GLU A 1 100 ? -31.581 -1.917 16.927 1.00 49.16 100 GLU A C 1
ATOM 799 O O . GLU A 1 100 ? -31.973 -1.623 18.057 1.00 49.16 100 GLU A O 1
ATOM 804 N N . VAL A 1 101 ? -30.537 -1.312 16.368 1.00 53.62 101 VAL A N 1
ATOM 805 C CA . VAL A 1 101 ? -29.927 -0.122 16.938 1.00 53.62 101 VAL A CA 1
ATOM 806 C C . VAL A 1 101 ? -30.697 1.074 16.392 1.00 53.62 101 VAL A C 1
ATOM 808 O O . VAL A 1 101 ? -30.284 1.665 15.404 1.00 53.62 101 VAL A O 1
ATOM 811 N N . GLU A 1 102 ? -31.845 1.405 16.992 1.00 49.72 102 GLU A N 1
ATOM 812 C CA . GLU A 1 102 ? -32.535 2.679 16.744 1.00 49.72 102 GLU A CA 1
ATOM 813 C C . GLU A 1 102 ? -31.567 3.829 17.057 1.00 49.72 102 GLU A C 1
ATOM 815 O O . GLU A 1 102 ? -31.467 4.317 18.186 1.00 49.72 102 GLU A O 1
ATOM 820 N N . PHE A 1 103 ? -30.785 4.221 16.057 1.00 50.78 103 PHE A N 1
ATOM 821 C CA . PHE A 1 103 ? -30.042 5.459 16.050 1.00 50.78 103 PHE A CA 1
ATOM 822 C C . PHE A 1 103 ? -31.086 6.545 15.819 1.00 50.78 103 PHE A C 1
ATOM 824 O O . PHE A 1 103 ? -31.564 6.732 14.704 1.00 50.78 103 PHE A O 1
ATOM 831 N N . HIS A 1 104 ? -31.509 7.199 16.898 1.00 40.31 104 HIS A N 1
ATOM 832 C CA . HIS A 1 104 ? -32.270 8.435 16.792 1.00 40.31 104 HIS A CA 1
ATOM 833 C C . HIS A 1 104 ? -31.363 9.469 16.119 1.00 40.31 104 HIS A C 1
ATOM 835 O O . HIS A 1 104 ? -30.434 9.977 16.745 1.00 40.31 104 HIS A O 1
ATOM 841 N N . ASP A 1 105 ? -31.602 9.723 14.834 1.00 38.50 105 ASP A N 1
ATOM 842 C CA . ASP A 1 105 ? -31.082 10.897 14.146 1.00 38.50 105 ASP A CA 1
ATOM 843 C C . ASP A 1 105 ? -31.668 12.139 14.847 1.00 38.50 105 ASP A C 1
ATOM 845 O O . ASP A 1 105 ? -32.896 12.281 14.891 1.00 38.50 105 ASP A O 1
ATOM 849 N N . PRO A 1 106 ? -30.853 13.029 15.444 1.00 38.25 106 PRO A N 1
ATOM 850 C CA . PRO A 1 106 ? -31.352 14.332 15.848 1.00 38.25 106 PRO A CA 1
ATOM 851 C C . PRO A 1 106 ? -31.632 15.145 14.577 1.00 38.25 106 PRO A C 1
ATOM 853 O O . PRO A 1 106 ? -30.720 15.419 13.796 1.00 38.25 106 PRO A O 1
ATOM 856 N N . VAL A 1 107 ? -32.913 15.462 14.368 1.00 38.41 107 VAL A N 1
ATOM 857 C CA . VAL A 1 107 ? -33.416 16.402 13.349 1.00 38.41 107 VAL A CA 1
ATOM 858 C C . VAL A 1 107 ? -32.906 17.812 13.630 1.00 38.41 107 VAL A C 1
ATOM 860 O O . VAL A 1 107 ? -32.927 18.206 14.819 1.00 38.41 107 VAL A O 1
#

Nearest PDB structures (foldseek):
  5xym-assembly1_O  TM=5.095E-01  e=1.728E-01  Mycolicibacterium smegmatis MC2 155
  5t7v-assembly1_LR  TM=2.869E-01  e=1.158E-01  Staphylococcus aureus
  8xz3-assembly1_P  TM=3.322E-01  e=5.372E-01  Mycolicibacterium smegmatis MC2 155
  6gzx-assembly1_N1  TM=4.018E-01  e=3.254E+00  Thermus thermophilus HB8
  3k44-assembly4_D  TM=3.409E-01  e=5.191E+00  Drosophila melanogaster

Solvent-accessible surface area (backbone atoms only — not comparable to full-atom values): 6268 Å² total; per-residue (Å²): 113,68,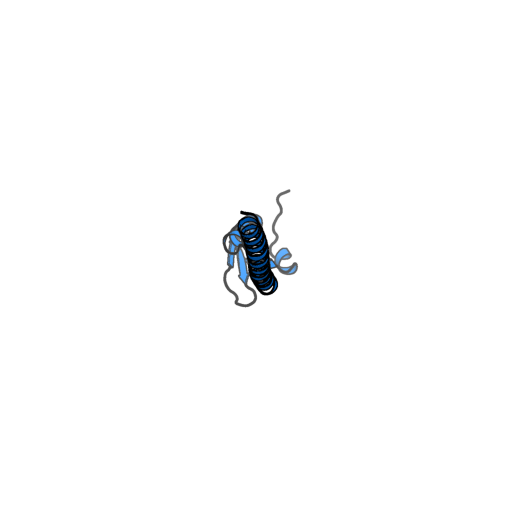71,58,53,53,50,52,52,53,51,50,52,53,52,50,52,52,52,51,52,51,51,51,54,52,50,50,53,51,50,49,48,57,72,70,40,75,70,80,66,78,68,61,45,70,42,51,38,44,62,46,71,59,92,79,36,39,35,36,24,34,63,87,75,66,42,80,73,51,70,29,77,47,70,66,56,36,53,51,53,48,43,70,77,35,78,59,49,46,77,46,65,55,74,69,42,58,60,74,44,73,73,79,76,84,127